Protein AF-A0A852SVL2-F1 (afdb_monomer_lite)

Sequence (72 aa):
MTSFTFRECAHCGEQHPVLADGRTAIHFTGSGDRCAGSERRAHNEGVTAQQARVIEAELRRALRQVMRQQAS

Foldseek 3Di:
DFDW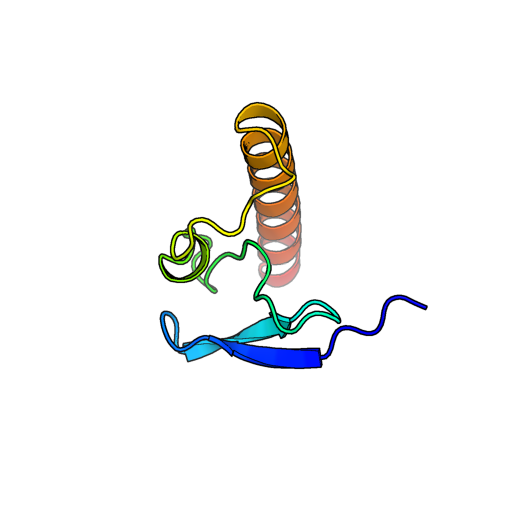DWDQQPQQRDTATAGPVRHGAFDAHPVLHTTPSNVPDPPVVPADPVNVVVVSVVRSVVSVVVVVVVVD

Radius of gyration: 12.84 Å; chains: 1; bounding box: 26×23×36 Å

pLDDT: mean 73.56, std 10.66, range [45.31, 87.44]

Structure (mmCIF, N/CA/C/O backbone):
data_AF-A0A852SVL2-F1
#
_entry.id   AF-A0A852SVL2-F1
#
loop_
_atom_site.group_PDB
_atom_site.id
_atom_site.type_symbol
_atom_site.label_atom_id
_atom_site.label_alt_id
_atom_site.label_comp_id
_atom_site.label_asym_id
_atom_site.label_entity_id
_atom_site.label_seq_id
_atom_site.pdbx_PDB_ins_code
_atom_site.Cartn_x
_atom_site.Cartn_y
_atom_site.Cartn_z
_atom_site.occupancy
_atom_site.B_iso_or_equiv
_atom_site.auth_seq_id
_atom_site.auth_comp_id
_atom_site.auth_asym_id
_atom_site.auth_atom_id
_atom_site.pdbx_PDB_model_num
ATOM 1 N N . MET A 1 1 ? -12.205 11.866 -10.817 1.00 45.31 1 MET A N 1
ATOM 2 C CA . MET A 1 1 ? -12.410 10.943 -9.681 1.00 45.31 1 MET A CA 1
ATOM 3 C C . MET A 1 1 ? -11.440 9.792 -9.850 1.00 45.31 1 MET A C 1
ATOM 5 O O . MET A 1 1 ? -11.520 9.106 -10.858 1.00 45.31 1 MET A O 1
ATOM 9 N N . THR A 1 2 ? -10.475 9.629 -8.952 1.00 50.12 2 THR A N 1
ATOM 10 C CA . THR A 1 2 ? -9.566 8.477 -8.972 1.00 50.12 2 THR A CA 1
ATOM 11 C C . THR A 1 2 ? -10.343 7.241 -8.524 1.00 50.12 2 THR A C 1
ATOM 13 O O . THR A 1 2 ? -10.665 7.100 -7.350 1.00 50.12 2 THR A O 1
ATOM 16 N N . SER A 1 3 ? -10.709 6.375 -9.470 1.00 64.19 3 SER A N 1
ATOM 17 C CA . SER A 1 3 ? -11.363 5.098 -9.182 1.00 64.19 3 SER A CA 1
ATOM 18 C C . SER A 1 3 ? -10.324 4.121 -8.636 1.00 64.19 3 SER A C 1
ATOM 20 O O . SER A 1 3 ? -9.472 3.641 -9.383 1.00 64.19 3 SER A O 1
ATOM 22 N N . PHE A 1 4 ? -10.375 3.844 -7.340 1.00 65.94 4 PHE A N 1
ATOM 23 C CA . PHE A 1 4 ? -9.679 2.711 -6.740 1.00 65.94 4 PHE A CA 1
ATOM 24 C C . PHE A 1 4 ? -10.707 1.641 -6.375 1.00 65.94 4 PHE A C 1
ATOM 26 O O . PHE A 1 4 ? -11.824 1.952 -5.961 1.00 65.94 4 PHE A O 1
ATOM 33 N N . THR A 1 5 ? -10.335 0.378 -6.543 1.00 77.88 5 THR A N 1
ATOM 34 C CA . THR A 1 5 ? -11.133 -0.780 -6.112 1.00 77.88 5 THR A CA 1
ATOM 35 C C . THR A 1 5 ? -10.417 -1.479 -4.973 1.00 77.88 5 THR A C 1
ATOM 37 O O . THR A 1 5 ? -9.191 -1.535 -4.981 1.00 77.88 5 THR A O 1
ATOM 40 N N . PHE A 1 6 ? -11.140 -2.048 -4.014 1.00 82.12 6 PHE A N 1
ATOM 41 C CA . PHE A 1 6 ? -10.517 -2.839 -2.954 1.00 82.12 6 PHE A CA 1
ATOM 42 C C . PHE A 1 6 ? -10.322 -4.284 -3.404 1.00 82.12 6 PHE A C 1
ATOM 44 O O . PHE A 1 6 ? -11.202 -4.875 -4.028 1.00 82.12 6 PHE A O 1
ATOM 51 N N . ARG A 1 7 ? -9.160 -4.851 -3.085 1.00 83.50 7 ARG A N 1
ATOM 52 C CA . ARG A 1 7 ? -8.851 -6.262 -3.315 1.00 83.50 7 ARG A CA 1
ATOM 53 C C . ARG A 1 7 ? -8.084 -6.813 -2.125 1.00 83.50 7 ARG A C 1
ATOM 55 O O . ARG A 1 7 ? -7.258 -6.117 -1.537 1.00 83.50 7 ARG A O 1
ATOM 62 N N . GLU A 1 8 ? -8.339 -8.074 -1.805 1.00 85.88 8 GLU A N 1
ATOM 63 C CA . GLU A 1 8 ? -7.554 -8.805 -0.819 1.00 85.88 8 GLU A CA 1
ATOM 64 C C . GLU A 1 8 ? -6.107 -8.978 -1.304 1.00 85.88 8 GLU A C 1
ATOM 66 O O . GLU A 1 8 ? -5.845 -9.424 -2.430 1.00 85.88 8 GLU A O 1
ATOM 71 N N . CYS A 1 9 ? -5.152 -8.588 -0.466 1.00 83.94 9 CYS A N 1
ATOM 72 C CA . CYS A 1 9 ? -3.740 -8.779 -0.734 1.00 83.94 9 CYS A CA 1
ATOM 73 C C . CYS A 1 9 ? -3.348 -10.221 -0.424 1.00 83.94 9 CYS A C 1
ATOM 75 O O . CYS A 1 9 ? -3.383 -10.652 0.723 1.00 83.94 9 CYS A O 1
ATOM 77 N N . ALA A 1 10 ? -2.858 -10.941 -1.432 1.00 82.06 10 ALA A N 1
ATOM 78 C CA . ALA A 1 10 ? -2.430 -12.335 -1.294 1.00 82.06 10 ALA A CA 1
ATOM 79 C C . ALA A 1 10 ? -1.248 -12.552 -0.320 1.00 82.06 10 ALA A C 1
ATOM 81 O O . ALA A 1 10 ? -0.864 -13.692 -0.079 1.00 82.06 10 ALA A O 1
ATOM 82 N N . HIS A 1 11 ? -0.633 -11.479 0.195 1.00 84.50 11 HIS A N 1
ATOM 83 C CA . HIS A 1 11 ? 0.483 -11.552 1.139 1.00 84.50 11 HIS A CA 1
ATOM 84 C C . HIS A 1 11 ? 0.069 -11.386 2.602 1.00 84.50 11 HIS A C 1
ATOM 86 O O . HIS A 1 11 ? 0.592 -12.106 3.444 1.00 84.50 11 HIS A O 1
ATOM 92 N N . CYS A 1 12 ? -0.823 -10.444 2.914 1.00 85.06 12 CYS A N 1
ATOM 93 C CA . CYS A 1 12 ? -1.277 -10.194 4.288 1.00 85.06 12 CYS A CA 1
ATOM 94 C C . CYS A 1 12 ? -2.727 -10.630 4.544 1.00 85.06 12 CYS A C 1
ATOM 96 O O . CYS A 1 12 ? -3.147 -10.636 5.693 1.00 85.06 12 CYS A O 1
ATOM 98 N N . GLY A 1 13 ? -3.494 -10.988 3.508 1.00 86.12 13 GLY A N 1
ATOM 99 C CA . GLY A 1 13 ? -4.913 -11.352 3.622 1.00 86.12 13 GLY A CA 1
ATOM 100 C C . GLY A 1 13 ? -5.847 -10.168 3.900 1.00 86.12 13 GLY A C 1
ATOM 101 O O . GLY A 1 13 ? -7.039 -10.357 4.107 1.00 86.12 13 GLY A O 1
ATOM 102 N N . GLU A 1 14 ? -5.329 -8.939 3.908 1.00 87.44 14 GLU A N 1
ATOM 103 C CA . GLU A 1 14 ? -6.100 -7.729 4.197 1.00 87.44 14 GLU A CA 1
ATOM 104 C C . GLU A 1 14 ? -6.608 -7.056 2.910 1.00 87.44 14 GLU A C 1
ATOM 106 O O . GLU A 1 14 ? -6.007 -7.179 1.836 1.00 87.44 14 GLU A O 1
ATOM 111 N N . GLN A 1 15 ? -7.726 -6.323 3.002 1.00 85.31 15 GLN A N 1
ATOM 112 C CA . GLN A 1 15 ? -8.255 -5.553 1.873 1.00 85.31 15 GLN A CA 1
ATOM 113 C C . GLN A 1 15 ? -7.501 -4.235 1.698 1.00 85.31 15 GLN A C 1
ATOM 115 O O . GLN A 1 15 ? -7.477 -3.392 2.594 1.00 85.31 15 GLN A O 1
ATOM 120 N N . HIS A 1 16 ? -6.960 -4.017 0.501 1.00 83.12 16 HIS A N 1
ATOM 121 C CA . HIS A 1 16 ? -6.226 -2.800 0.167 1.00 83.12 16 HIS A CA 1
ATOM 122 C C . HIS A 1 16 ? -6.713 -2.177 -1.144 1.00 83.12 16 HIS A C 1
ATOM 124 O O . HIS A 1 16 ? -7.204 -2.888 -2.028 1.00 83.12 16 HIS A O 1
ATOM 130 N N . PRO A 1 17 ? -6.581 -0.846 -1.293 1.00 76.75 17 PRO A N 1
ATOM 131 C CA . PRO A 1 17 ? -6.907 -0.175 -2.537 1.00 76.75 17 PRO A CA 1
ATOM 132 C C . PRO A 1 17 ? -5.945 -0.605 -3.651 1.00 76.75 17 PRO A C 1
ATOM 134 O O . PRO A 1 17 ? -4.723 -0.662 -3.489 1.00 76.75 17 PRO A O 1
ATOM 137 N N . VAL A 1 18 ? -6.528 -0.876 -4.807 1.00 76.3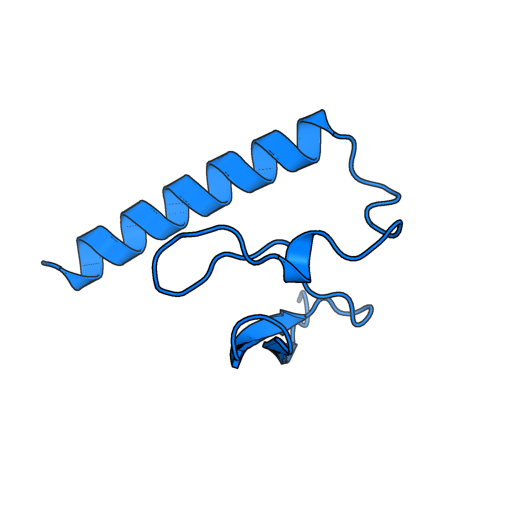8 18 VAL A N 1
ATOM 138 C CA . VAL A 1 18 ? -5.857 -1.157 -6.069 1.00 76.38 18 VAL A CA 1
ATOM 139 C C . VAL A 1 18 ? -6.038 0.062 -6.962 1.00 76.38 18 VAL A C 1
ATOM 141 O O . VAL A 1 18 ? -7.139 0.611 -7.069 1.00 76.38 18 VAL A O 1
ATOM 144 N N . LEU A 1 19 ? -4.943 0.501 -7.575 1.00 73.56 19 LEU A N 1
ATOM 145 C CA . LEU A 1 19 ? -4.931 1.590 -8.542 1.00 73.56 19 LEU A CA 1
ATOM 146 C C . LEU A 1 19 ? -5.743 1.203 -9.787 1.00 73.56 19 LEU A C 1
ATOM 148 O O . LEU A 1 19 ? -5.960 0.024 -10.065 1.00 73.56 19 LEU A O 1
ATOM 152 N N . ALA A 1 20 ? -6.165 2.198 -10.570 1.00 71.94 20 ALA A N 1
ATOM 153 C CA . ALA A 1 20 ? -6.970 1.979 -11.777 1.00 71.94 20 ALA A CA 1
ATOM 154 C C . ALA A 1 20 ? -6.289 1.071 -12.826 1.00 71.94 20 ALA A C 1
ATOM 156 O O . ALA A 1 20 ? -6.965 0.474 -13.655 1.00 71.94 20 ALA A O 1
ATOM 157 N N . ASP A 1 21 ? -4.961 0.944 -12.774 1.00 73.25 21 ASP A N 1
ATOM 158 C CA . ASP A 1 21 ? -4.161 0.057 -13.627 1.00 73.25 21 ASP A CA 1
ATOM 159 C C . ASP A 1 21 ? -4.005 -1.374 -13.068 1.00 73.25 21 ASP A C 1
ATOM 161 O O . ASP A 1 21 ? -3.253 -2.183 -13.611 1.00 73.25 21 ASP A O 1
ATOM 165 N N . GLY A 1 22 ? -4.697 -1.701 -11.973 1.00 70.62 22 GLY A N 1
ATOM 166 C CA . GLY A 1 22 ? -4.676 -3.022 -11.351 1.00 70.62 22 GLY A CA 1
ATOM 167 C C . GLY A 1 22 ? -3.502 -3.268 -10.400 1.00 70.62 22 GLY A C 1
ATOM 168 O O . GLY A 1 22 ? -3.412 -4.359 -9.830 1.00 70.62 22 GLY A O 1
ATOM 169 N N . ARG A 1 23 ? -2.609 -2.289 -10.186 1.00 73.44 23 ARG A N 1
ATOM 170 C CA . ARG A 1 23 ? -1.499 -2.419 -9.231 1.00 73.44 23 ARG A CA 1
ATOM 171 C C . ARG A 1 23 ? -1.957 -2.174 -7.797 1.00 73.44 23 ARG A C 1
ATOM 173 O O . ARG A 1 23 ? -2.690 -1.230 -7.506 1.00 73.44 23 ARG A O 1
ATOM 180 N N . THR A 1 24 ? -1.466 -2.992 -6.874 1.00 72.62 24 THR A N 1
ATOM 181 C CA . THR A 1 24 ? -1.607 -2.735 -5.437 1.00 72.62 24 THR A CA 1
ATOM 182 C C . THR A 1 24 ? -0.624 -1.640 -5.029 1.00 72.62 24 THR A C 1
ATOM 184 O O . THR A 1 24 ? 0.571 -1.750 -5.301 1.00 72.62 24 THR A O 1
ATOM 187 N N . ALA A 1 25 ? -1.118 -0.579 -4.390 1.00 71.94 25 ALA A N 1
ATOM 188 C CA . ALA A 1 25 ? -0.260 0.478 -3.864 1.00 71.94 25 ALA A CA 1
ATOM 189 C C . ALA A 1 25 ? 0.588 -0.023 -2.677 1.00 71.94 25 ALA A C 1
ATOM 191 O O . ALA A 1 25 ? 0.263 -1.034 -2.044 1.00 71.94 25 ALA A O 1
ATOM 192 N N . ILE A 1 26 ? 1.659 0.711 -2.351 1.00 76.81 26 ILE A N 1
ATOM 193 C CA . ILE A 1 26 ? 2.424 0.487 -1.116 1.00 76.81 26 ILE A CA 1
ATOM 194 C C . ILE A 1 26 ? 1.456 0.575 0.068 1.00 76.81 26 ILE A C 1
ATOM 196 O O . ILE A 1 26 ? 0.775 1.586 0.235 1.00 76.81 26 ILE A O 1
ATOM 200 N N . HIS A 1 27 ? 1.403 -0.475 0.884 1.00 78.88 27 HIS A N 1
ATOM 201 C CA . HIS A 1 27 ? 0.519 -0.543 2.043 1.00 78.88 27 HIS A CA 1
ATOM 202 C C . HIS A 1 27 ? 1.174 -1.246 3.237 1.00 78.88 27 HIS A C 1
ATOM 204 O O . HIS A 1 27 ? 2.209 -1.917 3.132 1.00 78.88 27 HIS A O 1
ATOM 210 N N . PHE A 1 28 ? 0.532 -1.067 4.386 1.00 81.62 28 PHE A N 1
ATOM 211 C CA . PHE A 1 28 ? 0.910 -1.616 5.679 1.00 81.62 28 PHE A CA 1
ATOM 212 C C . PHE A 1 28 ? -0.190 -2.555 6.163 1.00 81.62 28 PHE A C 1
ATOM 214 O O . PHE A 1 28 ? -1.350 -2.377 5.796 1.00 81.62 28 PHE A O 1
ATOM 221 N N . THR A 1 29 ? 0.204 -3.540 6.957 1.00 83.00 29 THR A N 1
ATOM 222 C CA . THR A 1 29 ? -0.703 -4.455 7.657 1.00 83.00 29 THR A CA 1
ATOM 223 C C . THR A 1 29 ? -1.412 -3.747 8.813 1.00 83.00 29 THR A C 1
ATOM 225 O O . THR A 1 29 ? -1.015 -2.647 9.220 1.00 83.00 29 THR A O 1
ATOM 228 N N . GLY A 1 30 ? -2.406 -4.405 9.407 1.00 76.88 30 GLY A N 1
ATOM 229 C CA . GLY A 1 30 ? -3.105 -3.937 10.603 1.00 76.88 30 GLY A CA 1
ATOM 230 C C . GLY A 1 30 ? -2.198 -3.732 11.826 1.00 76.88 30 GLY A C 1
ATOM 231 O O . GLY A 1 30 ? -2.529 -2.923 12.691 1.00 76.88 30 GLY A O 1
ATOM 232 N N . SER A 1 31 ? -1.031 -4.390 11.889 1.00 78.56 31 SER A N 1
ATOM 233 C CA . SER A 1 31 ? -0.013 -4.156 12.932 1.00 78.56 31 SER A CA 1
ATOM 234 C C . SER A 1 31 ? 0.862 -2.926 12.670 1.00 78.56 31 SER A C 1
ATOM 236 O O . SER A 1 31 ? 1.586 -2.475 13.556 1.00 78.56 31 SER A O 1
ATOM 238 N N . GLY A 1 32 ? 0.801 -2.363 11.463 1.00 75.38 32 GLY A N 1
ATOM 239 C CA . GLY A 1 32 ? 1.625 -1.238 11.032 1.00 75.38 32 GLY A CA 1
ATOM 240 C C . GLY A 1 32 ? 2.961 -1.605 10.402 1.00 75.38 32 GLY A C 1
ATOM 241 O O . GLY A 1 32 ? 3.752 -0.710 10.077 1.00 75.38 32 GLY A O 1
ATOM 242 N N . ASP A 1 33 ? 3.189 -2.892 10.154 1.00 80.81 33 ASP A N 1
ATOM 243 C CA . ASP A 1 33 ? 4.348 -3.373 9.414 1.00 80.81 33 ASP A CA 1
ATOM 244 C C . ASP A 1 33 ? 4.136 -3.243 7.908 1.00 80.81 33 ASP A C 1
ATOM 246 O O . ASP A 1 33 ? 3.026 -3.403 7.392 1.00 80.81 33 ASP A O 1
ATOM 250 N N . ARG A 1 34 ? 5.214 -2.949 7.175 1.00 79.44 34 ARG A N 1
ATOM 251 C CA . ARG A 1 34 ? 5.165 -2.862 5.712 1.00 79.44 34 ARG A CA 1
ATOM 252 C C . ARG A 1 34 ? 4.843 -4.245 5.143 1.00 79.44 34 ARG A C 1
ATOM 254 O O . ARG A 1 34 ? 5.529 -5.213 5.457 1.00 79.44 34 ARG A O 1
ATOM 261 N N . CYS A 1 35 ? 3.832 -4.339 4.280 1.00 84.19 35 CYS A N 1
ATOM 262 C CA . CYS A 1 35 ? 3.466 -5.621 3.684 1.00 84.19 35 CYS A CA 1
ATOM 263 C C . CYS A 1 35 ? 4.498 -6.048 2.627 1.00 84.19 35 CYS A C 1
ATOM 265 O O . CYS A 1 35 ? 4.782 -5.290 1.696 1.00 84.19 35 CYS A O 1
ATOM 267 N N . ALA A 1 36 ? 4.998 -7.287 2.713 1.00 79.19 36 ALA A N 1
ATOM 268 C CA . ALA A 1 36 ? 5.944 -7.862 1.746 1.00 79.19 36 ALA A CA 1
ATOM 269 C C . ALA A 1 36 ? 5.382 -7.916 0.308 1.00 79.19 36 ALA A C 1
ATOM 271 O O . ALA A 1 36 ? 6.128 -7.874 -0.670 1.00 79.19 36 ALA A O 1
ATOM 272 N N . GLY A 1 37 ? 4.052 -7.938 0.156 1.00 74.81 37 GLY A N 1
ATOM 273 C CA . GLY A 1 37 ? 3.388 -7.821 -1.144 1.00 74.81 37 GLY A CA 1
ATOM 274 C C . GLY A 1 37 ? 3.585 -6.469 -1.828 1.00 74.81 37 GLY A C 1
ATOM 275 O O . GLY A 1 37 ? 3.504 -6.391 -3.049 1.00 74.81 37 GLY A O 1
ATOM 276 N N . SER A 1 38 ? 3.926 -5.427 -1.064 1.00 70.25 38 SER A N 1
ATOM 277 C CA . SER A 1 38 ? 4.267 -4.100 -1.593 1.00 70.25 38 SER A CA 1
ATOM 278 C C . SER A 1 38 ? 5.665 -4.042 -2.223 1.00 70.25 38 SER A C 1
ATOM 280 O O . SER A 1 38 ? 6.016 -3.041 -2.843 1.00 70.25 38 SER A O 1
ATOM 282 N N . GLU A 1 39 ? 6.498 -5.072 -2.034 1.00 59.00 39 GLU A N 1
ATOM 283 C CA . GLU A 1 39 ? 7.862 -5.143 -2.582 1.00 59.00 39 GLU A CA 1
ATOM 284 C C . GLU A 1 39 ? 7.925 -5.898 -3.906 1.00 59.00 39 GLU A C 1
ATOM 286 O O . GLU A 1 39 ? 8.828 -5.682 -4.716 1.00 59.00 39 GLU A O 1
ATOM 291 N N . ARG A 1 40 ? 6.941 -6.765 -4.166 1.00 55.16 40 ARG A N 1
ATOM 292 C CA . ARG A 1 40 ? 6.865 -7.505 -5.418 1.00 55.16 40 ARG A CA 1
ATOM 293 C C . ARG A 1 40 ? 6.324 -6.602 -6.504 1.00 55.16 40 ARG A C 1
ATOM 295 O O . ARG A 1 40 ? 5.152 -6.694 -6.855 1.00 55.16 40 ARG A O 1
ATOM 302 N N . ARG A 1 41 ? 7.221 -5.806 -7.086 1.00 52.53 41 ARG A N 1
ATOM 303 C CA . ARG A 1 41 ? 7.496 -5.868 -8.522 1.00 52.53 41 ARG A CA 1
ATOM 304 C C . ARG A 1 41 ? 8.497 -4.798 -8.949 1.00 52.53 41 ARG A C 1
ATOM 306 O O . ARG A 1 41 ? 8.452 -3.659 -8.494 1.00 52.53 41 ARG A O 1
ATOM 313 N N . ALA A 1 42 ? 9.274 -5.150 -9.965 1.00 50.00 42 ALA A N 1
ATOM 314 C CA . ALA A 1 42 ? 9.992 -4.264 -10.878 1.00 50.00 42 ALA A CA 1
ATOM 315 C C . ALA A 1 42 ? 9.086 -3.232 -11.609 1.00 50.00 42 ALA A C 1
ATOM 317 O O . ALA A 1 42 ? 9.433 -2.762 -12.674 1.00 50.00 42 ALA A O 1
ATOM 318 N N . HIS A 1 43 ? 7.915 -2.890 -11.056 1.00 49.06 43 HIS A N 1
ATOM 319 C CA . HIS A 1 43 ? 6.860 -2.053 -11.632 1.00 49.06 43 HIS A CA 1
ATOM 320 C C . HIS A 1 43 ? 6.552 -0.810 -10.765 1.00 49.06 43 HIS A C 1
ATOM 322 O O . HIS A 1 43 ? 5.524 -0.158 -10.956 1.00 49.06 43 HIS A O 1
ATOM 328 N N . ASN A 1 44 ? 7.463 -0.445 -9.851 1.00 53.97 44 ASN A N 1
ATOM 329 C CA . ASN A 1 44 ? 7.602 0.940 -9.372 1.00 53.97 44 ASN A CA 1
ATOM 330 C C . ASN A 1 44 ? 8.327 1.823 -10.411 1.00 53.97 44 ASN A C 1
ATOM 332 O O . ASN A 1 44 ? 8.838 2.890 -10.077 1.00 53.97 44 ASN A O 1
ATOM 336 N N . GLU A 1 45 ? 8.407 1.379 -11.669 1.00 52.81 45 GLU A N 1
ATOM 337 C CA . GLU A 1 45 ? 8.865 2.189 -12.794 1.00 52.81 45 GLU A CA 1
ATOM 338 C C . GLU A 1 45 ? 8.029 3.476 -12.837 1.00 52.81 45 GLU A C 1
ATOM 340 O O . GLU A 1 45 ? 6.813 3.447 -13.022 1.00 52.81 45 GLU A O 1
ATOM 345 N N . GLY A 1 46 ? 8.681 4.603 -12.545 1.00 56.09 46 GLY A N 1
ATOM 346 C CA . GLY A 1 46 ? 8.052 5.921 -12.412 1.00 56.09 46 GLY A CA 1
ATOM 347 C C . GLY A 1 46 ? 8.161 6.561 -11.024 1.00 56.09 46 GLY A C 1
ATOM 348 O O . GLY A 1 46 ? 7.914 7.757 -10.904 1.00 56.09 46 GLY A O 1
ATOM 349 N N . VAL A 1 47 ? 8.574 5.822 -9.986 1.00 61.44 47 VAL A N 1
ATOM 350 C CA . VAL A 1 47 ? 8.810 6.367 -8.638 1.00 61.44 47 VAL A CA 1
ATOM 351 C C . VAL A 1 47 ? 10.262 6.121 -8.241 1.00 61.44 47 VAL A C 1
ATOM 353 O O . VAL A 1 47 ? 10.698 4.987 -8.057 1.00 61.44 47 VAL A O 1
ATOM 356 N N . THR A 1 48 ? 11.031 7.199 -8.093 1.00 69.69 48 THR A N 1
ATOM 357 C CA . THR A 1 48 ? 12.419 7.113 -7.617 1.00 69.69 48 THR A CA 1
ATOM 358 C C . THR A 1 48 ? 12.478 6.546 -6.196 1.00 69.69 48 THR A C 1
ATOM 360 O O . THR A 1 48 ? 11.548 6.703 -5.402 1.00 69.69 48 THR A O 1
ATOM 363 N N . ALA A 1 49 ? 13.616 5.958 -5.816 1.00 65.88 49 ALA A N 1
ATOM 364 C CA . ALA A 1 49 ? 13.823 5.459 -4.454 1.00 65.88 49 ALA A CA 1
ATOM 365 C C . ALA A 1 49 ? 13.592 6.539 -3.375 1.00 65.88 49 ALA A C 1
ATOM 367 O O . ALA A 1 49 ? 13.132 6.234 -2.277 1.00 65.88 49 ALA A O 1
ATOM 368 N N . GLN A 1 50 ? 13.885 7.809 -3.679 1.00 72.25 50 GLN A N 1
ATOM 369 C CA . GLN A 1 50 ? 13.610 8.925 -2.774 1.00 72.25 50 GLN A CA 1
ATOM 370 C C . GLN A 1 50 ? 12.109 9.179 -2.615 1.00 72.25 50 GLN A C 1
ATOM 372 O O . GLN A 1 50 ? 11.638 9.295 -1.487 1.00 72.25 50 GLN A O 1
ATOM 377 N N . GLN A 1 51 ? 11.355 9.221 -3.714 1.00 71.88 51 GLN A N 1
ATOM 378 C CA . GLN A 1 51 ? 9.901 9.396 -3.665 1.00 71.88 51 GLN A CA 1
ATOM 379 C C . GLN A 1 51 ? 9.223 8.235 -2.933 1.00 71.88 51 GLN A C 1
ATOM 381 O O . GLN A 1 51 ? 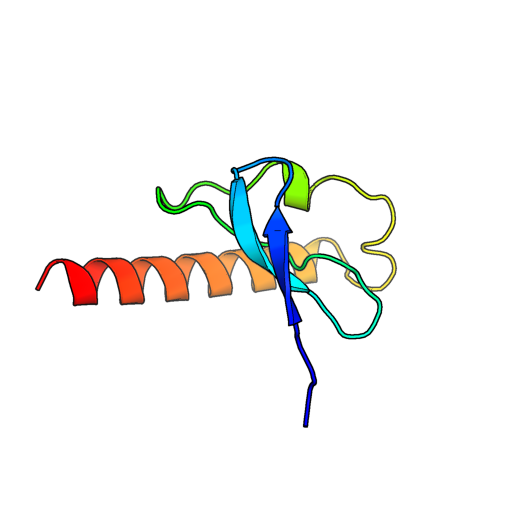8.353 8.472 -2.101 1.00 71.88 51 GLN A O 1
ATOM 386 N N . ALA A 1 52 ? 9.675 6.997 -3.156 1.00 71.38 52 ALA A N 1
ATOM 387 C CA . ALA A 1 52 ? 9.166 5.831 -2.437 1.00 71.38 52 ALA A CA 1
ATOM 388 C C . ALA A 1 52 ? 9.354 5.967 -0.914 1.00 71.38 52 ALA A C 1
ATOM 390 O O . ALA A 1 52 ? 8.425 5.687 -0.160 1.00 71.38 52 ALA A O 1
ATOM 391 N N . ARG A 1 53 ? 10.514 6.465 -0.455 1.00 73.06 53 ARG A N 1
ATOM 392 C CA . ARG A 1 53 ? 10.768 6.729 0.975 1.00 73.06 53 ARG A CA 1
ATOM 393 C C . ARG A 1 53 ? 9.861 7.816 1.552 1.00 73.06 53 ARG A C 1
ATOM 395 O O . ARG A 1 53 ? 9.411 7.676 2.685 1.00 73.06 53 ARG A O 1
ATOM 402 N N . VAL A 1 54 ? 9.601 8.887 0.799 1.00 78.56 54 VAL A N 1
ATOM 403 C CA . VAL A 1 54 ? 8.694 9.966 1.235 1.00 78.56 54 VAL A CA 1
ATOM 404 C C . VAL A 1 54 ? 7.270 9.435 1.380 1.00 78.56 54 VAL A C 1
ATOM 406 O O . VAL A 1 54 ? 6.675 9.589 2.445 1.00 78.56 54 VAL A O 1
ATOM 409 N N . ILE A 1 55 ? 6.771 8.731 0.360 1.00 77.31 55 ILE A N 1
ATOM 410 C CA . ILE A 1 55 ? 5.450 8.089 0.381 1.00 77.31 55 ILE A CA 1
ATOM 411 C C . ILE A 1 55 ? 5.347 7.133 1.576 1.00 77.31 55 ILE A C 1
ATOM 413 O O . ILE A 1 55 ? 4.366 7.159 2.317 1.00 77.31 55 ILE A O 1
ATOM 417 N N . GLU A 1 56 ? 6.382 6.324 1.819 1.00 77.69 56 GLU A N 1
ATOM 418 C CA . GLU A 1 56 ? 6.414 5.413 2.962 1.00 77.69 56 GLU A CA 1
ATOM 419 C C . GLU A 1 56 ? 6.323 6.160 4.306 1.00 77.69 56 GLU A C 1
ATOM 421 O O . GLU A 1 56 ? 5.558 5.766 5.189 1.00 77.69 56 GLU A O 1
ATOM 426 N N . ALA A 1 57 ? 7.076 7.251 4.471 1.00 78.44 57 ALA A N 1
ATOM 427 C CA . ALA A 1 57 ? 7.071 8.043 5.697 1.00 78.44 57 ALA A CA 1
ATOM 428 C C . ALA A 1 57 ? 5.701 8.688 5.971 1.00 78.44 57 ALA A C 1
ATOM 430 O O . ALA A 1 57 ? 5.233 8.680 7.116 1.00 78.44 57 ALA A O 1
ATOM 431 N N . GLU A 1 58 ? 5.045 9.208 4.932 1.00 83.50 58 GLU A N 1
ATOM 432 C CA . GLU A 1 58 ? 3.709 9.803 5.026 1.00 83.50 58 GLU A CA 1
ATOM 433 C C . GLU A 1 58 ? 2.645 8.763 5.378 1.00 83.50 58 GLU A C 1
ATOM 435 O O . GLU A 1 58 ? 1.868 8.978 6.312 1.00 83.50 58 GLU A O 1
ATOM 440 N N . LEU A 1 59 ? 2.664 7.601 4.719 1.00 80.81 59 LEU A N 1
ATOM 441 C CA . LEU A 1 59 ? 1.750 6.498 5.021 1.00 80.81 59 LEU A CA 1
ATOM 442 C C . LEU A 1 59 ? 1.914 6.008 6.465 1.00 80.81 59 LEU A C 1
ATOM 444 O O . LEU A 1 59 ? 0.926 5.874 7.186 1.00 80.81 59 LEU A O 1
ATOM 448 N N . ARG A 1 60 ? 3.155 5.825 6.940 1.00 78.44 60 ARG A N 1
ATOM 449 C CA . ARG A 1 60 ? 3.421 5.455 8.342 1.00 78.44 60 ARG A CA 1
ATOM 450 C C . ARG A 1 60 ? 2.905 6.510 9.319 1.00 78.44 60 ARG A C 1
ATOM 452 O O . ARG A 1 60 ? 2.411 6.169 10.394 1.00 78.44 60 ARG A O 1
ATOM 459 N N . ARG A 1 61 ? 3.037 7.798 8.987 1.00 80.75 61 ARG A N 1
ATOM 460 C CA . ARG A 1 61 ? 2.518 8.892 9.821 1.00 80.75 61 ARG A CA 1
ATOM 461 C C . ARG A 1 61 ? 0.992 8.854 9.894 1.00 80.75 61 ARG A C 1
ATOM 463 O O . ARG A 1 61 ? 0.463 8.949 11.001 1.00 80.75 61 ARG A O 1
ATOM 470 N N . ALA A 1 62 ? 0.319 8.697 8.757 1.00 80.94 62 ALA A N 1
ATOM 471 C CA . ALA A 1 62 ? -1.136 8.599 8.684 1.00 80.94 62 ALA A CA 1
ATOM 472 C C . ALA A 1 62 ? -1.654 7.380 9.462 1.00 80.94 62 ALA A C 1
ATOM 474 O O . ALA A 1 62 ? -2.569 7.512 10.271 1.00 80.94 62 ALA A O 1
ATOM 475 N N . LEU A 1 63 ? -1.002 6.223 9.314 1.00 79.62 63 LEU A N 1
ATOM 476 C CA . LEU A 1 63 ? -1.385 5.008 10.027 1.00 79.62 63 LEU A CA 1
ATOM 477 C C . LEU A 1 63 ? -1.284 5.177 11.545 1.00 79.62 63 LEU A C 1
ATOM 479 O O . LEU A 1 63 ? -2.246 4.916 12.261 1.00 79.62 63 LEU A O 1
ATOM 483 N N . ARG A 1 64 ? -0.162 5.713 12.045 1.00 82.31 64 ARG A N 1
ATOM 484 C CA . ARG A 1 64 ? -0.013 6.019 13.478 1.00 82.31 64 ARG A CA 1
ATOM 485 C C . ARG A 1 64 ? -1.075 6.992 13.984 1.00 82.31 64 ARG A C 1
ATOM 487 O O . ARG A 1 64 ? -1.460 6.926 15.147 1.00 82.31 64 ARG A O 1
ATOM 494 N N . GLN A 1 65 ? -1.519 7.934 13.155 1.00 84.50 65 GLN A N 1
ATOM 495 C CA . GLN A 1 65 ? -2.590 8.853 13.530 1.00 84.50 65 GLN A CA 1
ATOM 496 C C . GLN A 1 65 ? -3.924 8.118 13.690 1.00 84.50 65 GLN A C 1
ATOM 498 O O . GLN A 1 65 ? -4.559 8.292 14.725 1.00 84.50 65 GLN A O 1
ATOM 503 N N . VAL A 1 66 ? -4.300 7.272 12.729 1.00 81.38 66 VAL A N 1
ATOM 504 C CA . VAL A 1 66 ? -5.534 6.473 12.795 1.00 81.38 66 VAL A CA 1
ATOM 505 C C . VAL A 1 66 ? -5.500 5.496 13.972 1.00 81.38 66 VAL A C 1
ATOM 507 O O . VAL A 1 66 ? -6.449 5.450 14.747 1.00 81.38 66 VAL A O 1
ATOM 510 N N . MET A 1 67 ? -4.390 4.779 14.178 1.00 81.62 67 MET A N 1
ATOM 511 C CA . MET A 1 67 ? -4.248 3.843 15.303 1.00 81.62 67 MET A CA 1
ATOM 512 C C . MET A 1 67 ? -4.408 4.539 16.660 1.00 81.62 67 MET A C 1
ATOM 514 O O . MET A 1 67 ? -5.062 4.009 17.551 1.00 81.62 67 MET A O 1
ATOM 518 N N . ARG A 1 68 ? -3.860 5.752 16.821 1.00 82.31 68 ARG A N 1
ATOM 519 C CA . ARG A 1 68 ? -4.070 6.543 18.046 1.00 82.31 68 ARG A CA 1
ATOM 520 C C . ARG A 1 68 ? -5.528 6.951 18.235 1.00 82.31 68 ARG A C 1
ATOM 522 O O . ARG A 1 68 ? -6.007 6.929 19.360 1.00 82.31 68 ARG A O 1
ATOM 529 N N . GLN A 1 69 ? -6.220 7.308 17.155 1.00 76.44 69 GLN A N 1
ATOM 530 C CA . GLN A 1 69 ? -7.635 7.688 17.200 1.00 76.44 69 GLN A CA 1
ATOM 531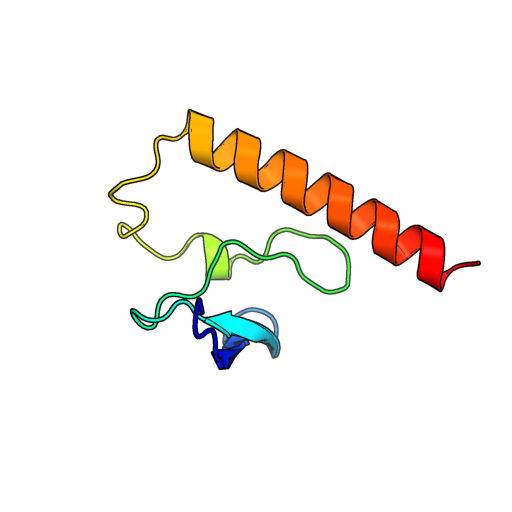 C C . GLN A 1 69 ? -8.556 6.508 17.536 1.00 76.44 69 GLN A C 1
ATOM 533 O O . GLN A 1 69 ? -9.584 6.728 18.153 1.00 76.44 69 GLN A O 1
ATOM 538 N N . GLN A 1 70 ? -8.196 5.278 17.160 1.00 68.75 70 GLN A N 1
ATOM 539 C CA . GLN A 1 70 ? -8.964 4.071 17.505 1.00 68.75 70 GLN A CA 1
ATOM 540 C C . GLN A 1 70 ? -8.721 3.581 18.941 1.00 68.75 70 GLN A C 1
ATOM 542 O O . GLN A 1 70 ? -9.539 2.844 19.480 1.00 68.75 70 GLN A O 1
ATOM 547 N N . ALA A 1 71 ? -7.593 3.961 19.545 1.00 61.00 71 ALA A N 1
ATOM 548 C CA . ALA A 1 71 ? -7.245 3.629 20.926 1.00 61.00 71 ALA A CA 1
ATOM 549 C C . ALA A 1 71 ? -7.733 4.675 21.953 1.00 61.00 71 ALA A C 1
ATOM 551 O O . ALA A 1 71 ? -7.439 4.529 23.139 1.00 61.00 71 ALA A O 1
ATOM 552 N N . SER A 1 72 ? -8.411 5.734 21.491 1.00 54.91 72 SER A N 1
ATOM 553 C CA . SER A 1 72 ? -9.004 6.808 22.305 1.00 54.91 72 SER A CA 1
ATOM 554 C C . SER A 1 72 ? -10.513 6.622 22.400 1.00 54.91 72 SER A C 1
ATOM 556 O O . SER A 1 72 ? -11.064 6.922 23.479 1.00 54.91 72 SER A O 1
#

Organism: NCBI:txid582665

Secondary structure (DSSP, 8-state):
----EEEE-TTT--EEEE-TTSPBPS-B-TTSPBPGGGT--TT-TT--HHHHHHHHHHHHHHHHHHHHHHT-

=== Feature glossary ===
A reading guide for the features in this record.

Start from the sequence.

  · Sequence gives the chain of amino acids in standard one-letter code (A=alanine, C=cysteine, …, Y=tyrosine), read N→C. It is the only feature that is directly encoded by the gene; all structural features are derived from the folded form of this sequence.

Fold it, and you get atomic coordinates and the backbone conformation that goes with them.

  · The mmCIF table is the protein's shape written out atom by atom. For each backbone N, Cα, C, and carbonyl O, it records an (x, y, z) coordinate triple in Å plus the residue type, chain letter, and residue number.

  · Backbone dihedral angles. Every residue except chain termini has a φ (preceding-C → N → Cα → C) and a ψ (N → Cα → C → next-N). They are reported in degrees following the IUPAC sign convention. Secondary structure is essentially a statement about which (φ, ψ) basin each residue occupies.

  · DSSP 8-state secondary structure assigns each residue one of H (α-helix), G (3₁₀-helix), I (π-helix), E (extended β-strand), B (isolated β-bridge), T (hydrogen-bonded turn), S (bend), or '-' (coil). The assignment is computed from backbone hydrogen-bond geometry via the Kabsch–Sander algorithm.

  · P-SEA three-state annotation labels each residue as helix, strand, or coil based purely on the geometry of the Cα trace. It serves as a fallback when the full backbone (and thus DSSP) is unavailable.

Summarize the fold with a handful of shape descriptors and a per-residue structural alphabet.

  · Radius of gyration (Rg) is the root-mean-square distance of Cα atoms from their centroid — a single number for overall size and compactness. A globular domain of N residues has Rg ≈ 2.2·N^0.38 Å; an extended or disordered chain has a much larger Rg. The Cα contact count is the number of residue pairs whose Cα atoms are within 8 Å and are more than four positions apart in sequence — a standard proxy for tertiary packing density. The bounding box is the smallest axis-aligned box enclosing all Cα atoms.

  · Foldseek's 3Di representation compresses backbone geometry into a per-residue letter drawn from a learned twenty-state alphabet. It captures the tertiary inte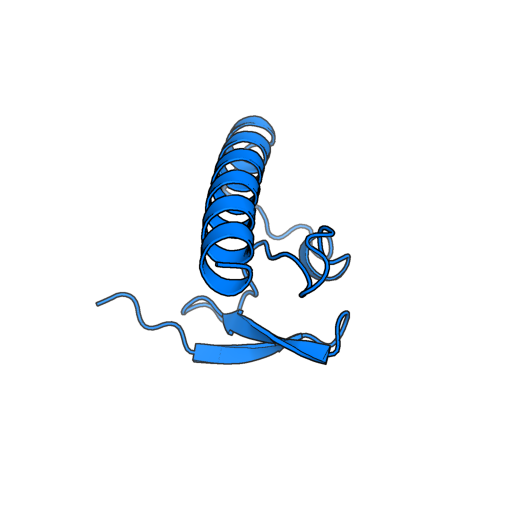raction pattern around each residue — which residues are packed against it in space, regardless of where they are in sequence.

  · Accessible surface area quantifies burial. A residue with SASA near zero is packed into the hydrophobic core; one with SASA >100 Å² sits on the surface. Computed here via the Shrake–Rupley numerical algorithm with a 1.4 Å probe.

Ask how reliable the model is.

  · For AlphaFold models, the B-factor field carries pLDDT — the model's own estimate of local accuracy on a 0–100 scale. Regions with pLDDT<50 should be treated as essentially unmodeled; they often correspond to intrinsically disordered segments.

  · For experimental (PDB) structures, the B-factor (temperature factor) quantifies the positional spread of each atom in the crystal — a combination of thermal vibration and static disorder — in units of Å². High B-factors mark flexible loops or poorly resolved regions; low B-factors mark the rigid, well-ordered core.

  · PAE(i, j) answers: if I align the predicted and true structures on residue i, how far off (in Å) do I expect residue j to be? A block-diagonal PAE matrix with low values on the blocks and high values off-diagonal is the signature of a multi-domain protein with confidently predicted domains but uncertain inter-domain orientation.

Place it in context: what it resembles, what it is annotated as, and how it looks.

  · Structural nearest neighbors (via Foldseek easy-search vs the PDB). Reported per hit: target PDB id, E-value, and alignment TM-score. A TM-score above ~0.5 is the conventional threshold for 'same fold'.

  · Functional annotations link the protein to curated databases. InterPro entries identify conserved domains and families by matching the sequence against member-database signatures (Pfam, PROSITE, CDD, …). Gene Ontology (GO) terms describe molecular function, biological process, and cellular component in a controlled vocabulary. CATH places the structure in a hierarchical fold classification (Class/Architecture/Topology/Homologous-superfamily). The organism is the source species.

  · Plot images: a contact map (which residues are close in 3D, as an N×N binary image), a Ramachandran scatter (backbone torsion angles, revealing secondary-structure composition at a glance), and — for AlphaFold structures — a PAE heatmap (pairwise prediction confidence).

  · Structure images are PyMOL renders from six orthogonal camera directions. Cartoon representation draws helices as coils and strands as arrows; sticks shows the backbone as bonds; surface shows the solvent-excluded envelope. Rainbo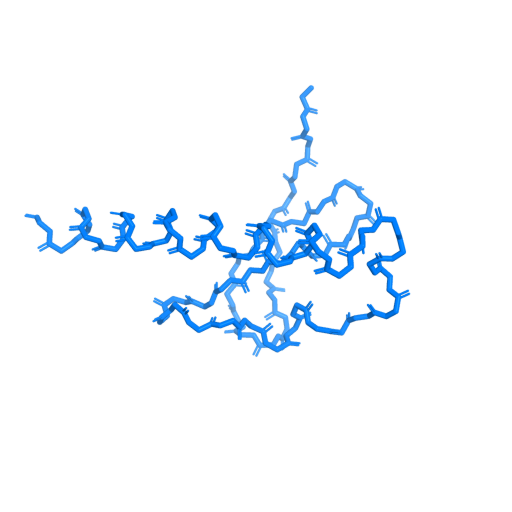w coloring maps sequence position to hue (blue→red, N→C); chain coloring assigns a distinct color per polypeptide.